Protein AF-A0A125WAG3-F1 (afdb_monomer_lite)

Secondary structure (DSSP, 8-state):
---HHHHTSHHHHTS-HHHHHHHHHHHHHS-TT---S-HHHHHHHHT--TT-

Radius of gyration: 11.21 Å; chains: 1; bounding box: 29×13×26 Å

Organism: NCBI:txid749495

pLDDT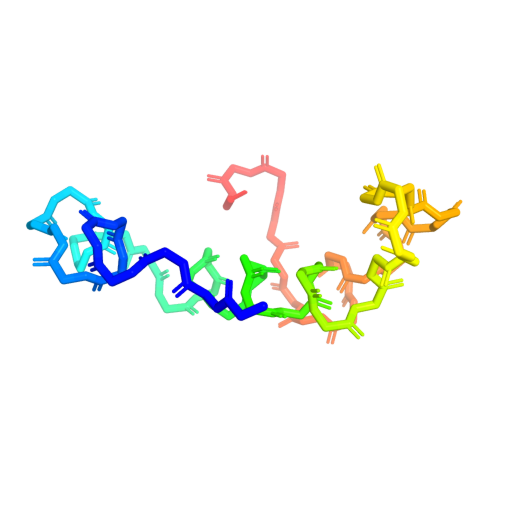: mean 93.39, std 4.76, range [73.19, 97.75]

Foldseek 3Di:
DDDCCQCVDPVLVPDPPLSVVLVVQQQVQADPVSDHPCSVVSSVVSPHDPVD

Sequence (52 aa):
MFAKTIIDSDAFLDMPLSTQSLYFHLSMRADDDGFINNPKKIQRMVGCGDDD

Structure (mmCIF, N/CA/C/O backbone):
data_AF-A0A125WAG3-F1
#
_entry.id   AF-A0A125WAG3-F1
#
loop_
_atom_site.group_PDB
_atom_site.id
_atom_site.type_symbol
_atom_site.label_atom_id
_atom_site.label_alt_id
_atom_site.label_comp_id
_atom_site.label_asym_id
_atom_site.label_entity_id
_atom_site.label_seq_id
_atom_site.pdbx_PDB_ins_code
_atom_site.Cartn_x
_atom_site.Cartn_y
_atom_site.Cartn_z
_atom_site.occupancy
_atom_site.B_iso_or_equiv
_atom_site.auth_seq_id
_atom_site.auth_comp_id
_atom_site.auth_asym_id
_atom_site.auth_atom_id
_atom_site.pdbx_PDB_model_num
ATOM 1 N N . MET A 1 1 ? 1.785 -0.949 -12.329 1.00 73.19 1 MET A N 1
ATOM 2 C CA . MET A 1 1 ? 0.393 -0.477 -12.111 1.00 73.19 1 MET A CA 1
ATOM 3 C C . MET A 1 1 ? -0.194 -1.285 -10.964 1.00 73.19 1 MET A C 1
ATOM 5 O O . MET A 1 1 ? 0.006 -2.490 -10.959 1.00 73.19 1 MET A O 1
ATOM 9 N N . PHE A 1 2 ? -0.846 -0.653 -9.987 1.00 86.50 2 PHE A N 1
ATOM 10 C CA . PHE A 1 2 ? -1.407 -1.362 -8.829 1.00 86.50 2 PHE A CA 1
ATOM 11 C C . PHE A 1 2 ? -2.534 -2.311 -9.237 1.00 86.50 2 PHE A C 1
ATOM 13 O O . PHE A 1 2 ? -3.368 -1.962 -10.078 1.00 86.50 2 PHE A O 1
ATOM 20 N N . ALA A 1 3 ? -2.573 -3.494 -8.627 1.00 91.12 3 ALA A N 1
ATOM 21 C CA . ALA A 1 3 ? -3.664 -4.433 -8.833 1.00 91.12 3 ALA A CA 1
ATOM 22 C C . ALA A 1 3 ? -4.920 -3.903 -8.130 1.00 91.12 3 ALA A C 1
ATOM 24 O O . ALA A 1 3 ? -5.021 -3.958 -6.907 1.00 91.12 3 ALA A O 1
ATOM 25 N N . LYS A 1 4 ? -5.884 -3.403 -8.914 1.00 92.62 4 LYS A N 1
ATOM 26 C CA . LYS A 1 4 ? -7.171 -2.896 -8.402 1.00 92.62 4 LYS A CA 1
ATOM 27 C C . LYS A 1 4 ? -7.904 -3.927 -7.549 1.00 92.62 4 LYS A C 1
ATOM 29 O O . LYS A 1 4 ? -8.426 -3.605 -6.499 1.00 92.62 4 LYS A O 1
ATOM 34 N N . THR A 1 5 ? -7.813 -5.197 -7.934 1.00 95.06 5 THR A N 1
ATOM 35 C CA . THR A 1 5 ? -8.371 -6.321 -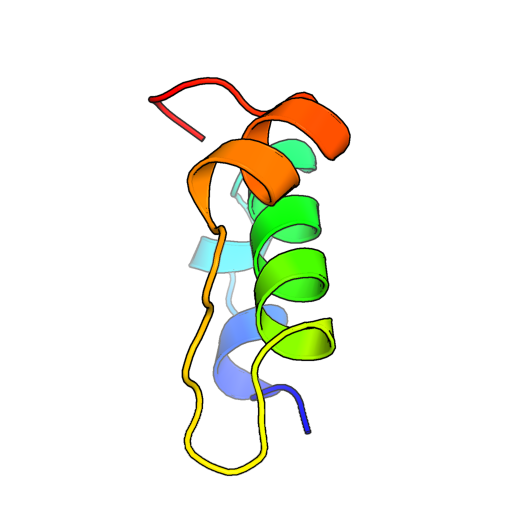7.173 1.00 95.06 5 THR A CA 1
ATOM 36 C C . THR A 1 5 ? -7.814 -6.452 -5.755 1.00 95.06 5 THR A C 1
ATOM 38 O O . THR A 1 5 ? -8.482 -7.039 -4.916 1.00 95.06 5 THR A O 1
ATOM 41 N N . ILE A 1 6 ? -6.598 -5.956 -5.492 1.00 94.56 6 ILE A N 1
ATOM 42 C CA . ILE A 1 6 ? -6.004 -5.945 -4.150 1.00 94.56 6 ILE A CA 1
ATOM 43 C C . ILE A 1 6 ? -6.456 -4.691 -3.407 1.00 94.56 6 ILE A C 1
ATOM 45 O O . ILE A 1 6 ? -7.019 -4.803 -2.323 1.00 94.56 6 ILE A O 1
ATOM 49 N N . ILE A 1 7 ? -6.246 -3.511 -3.999 1.00 96.31 7 ILE A N 1
ATOM 50 C CA . ILE A 1 7 ? -6.494 -2.235 -3.309 1.00 96.31 7 ILE A CA 1
ATOM 51 C C . ILE A 1 7 ? -7.981 -1.947 -3.061 1.00 96.31 7 ILE A C 1
ATOM 53 O O . ILE A 1 7 ? -8.294 -1.190 -2.152 1.00 96.31 7 ILE A O 1
ATOM 57 N N . ASP A 1 8 ? -8.874 -2.571 -3.832 1.00 96.56 8 ASP A N 1
ATOM 58 C CA . ASP A 1 8 ? -10.327 -2.460 -3.667 1.00 96.56 8 ASP A CA 1
ATOM 59 C C . ASP A 1 8 ? -10.911 -3.618 -2.831 1.00 96.56 8 ASP A C 1
ATOM 61 O O . ASP A 1 8 ? -12.127 -3.715 -2.682 1.00 96.56 8 ASP A O 1
ATOM 65 N N . SER A 1 9 ? -10.079 -4.536 -2.320 1.00 97.75 9 SER A N 1
ATOM 66 C CA . SER A 1 9 ? -10.561 -5.649 -1.494 1.00 97.75 9 SER A CA 1
ATOM 67 C C . SER A 1 9 ? -10.843 -5.205 -0.061 1.00 97.75 9 SER A C 1
ATOM 69 O O . SER A 1 9 ? -10.038 -4.486 0.531 1.00 97.75 9 SER A O 1
ATOM 71 N N . ASP A 1 10 ? -11.931 -5.710 0.527 1.00 97.69 10 ASP A N 1
ATOM 72 C CA . ASP A 1 10 ? -12.279 -5.451 1.932 1.00 97.69 10 ASP A CA 1
ATOM 73 C C . ASP A 1 10 ? -11.110 -5.795 2.866 1.00 97.69 10 ASP A C 1
ATOM 75 O O . ASP A 1 10 ? -10.743 -5.007 3.726 1.00 97.69 10 ASP A O 1
ATOM 79 N N . ALA A 1 11 ? -10.429 -6.918 2.607 1.00 97.06 11 ALA A N 1
ATOM 80 C CA . ALA A 1 11 ? -9.272 -7.343 3.388 1.00 97.06 11 ALA A CA 1
ATOM 81 C C . ALA A 1 11 ? -8.135 -6.311 3.404 1.00 97.06 11 ALA A C 1
ATOM 83 O O . ALA A 1 11 ? -7.468 -6.185 4.422 1.00 97.06 11 ALA A O 1
ATOM 84 N N . PHE A 1 12 ? -7.890 -5.598 2.299 1.00 96.31 12 PHE A N 1
ATOM 85 C CA . PHE A 1 12 ? -6.881 -4.538 2.241 1.00 96.31 12 PHE A CA 1
ATOM 86 C C . PHE A 1 12 ? -7.384 -3.238 2.873 1.00 96.31 12 PHE A C 1
ATOM 88 O O . PHE A 1 12 ? -6.627 -2.557 3.563 1.00 96.31 12 PHE A O 1
ATOM 95 N N . LEU A 1 13 ? -8.657 -2.899 2.662 1.00 96.62 13 LEU A N 1
ATOM 96 C CA . LEU A 1 13 ? -9.273 -1.696 3.223 1.00 96.62 13 LEU A CA 1
ATOM 97 C C . LEU A 1 13 ? -9.435 -1.771 4.749 1.00 96.62 13 LEU A C 1
ATOM 99 O O . LEU A 1 13 ? -9.369 -0.735 5.409 1.00 96.62 13 LEU A O 1
ATOM 103 N N . ASP A 1 14 ? -9.564 -2.978 5.301 1.00 97.06 14 ASP A N 1
ATOM 104 C CA . ASP A 1 14 ? -9.606 -3.253 6.740 1.00 97.06 14 ASP A CA 1
ATOM 105 C C . ASP A 1 14 ? -8.215 -3.208 7.408 1.00 97.06 14 ASP A C 1
ATOM 107 O O . ASP A 1 14 ? -8.117 -3.197 8.638 1.00 97.06 14 ASP A O 1
ATOM 111 N N . MET A 1 15 ? -7.123 -3.172 6.630 1.00 95.62 15 MET A N 1
ATOM 112 C CA . MET A 1 15 ? -5.764 -3.057 7.175 1.00 95.62 15 MET A CA 1
ATOM 113 C C . MET A 1 15 ? -5.489 -1.649 7.721 1.00 95.62 15 MET A C 1
ATOM 115 O O . MET A 1 15 ? -6.051 -0.666 7.222 1.00 95.62 15 MET A O 1
ATOM 119 N N . PRO A 1 16 ? -4.550 -1.506 8.675 1.00 95.62 16 PRO A N 1
ATOM 120 C CA . PRO A 1 16 ? -4.055 -0.204 9.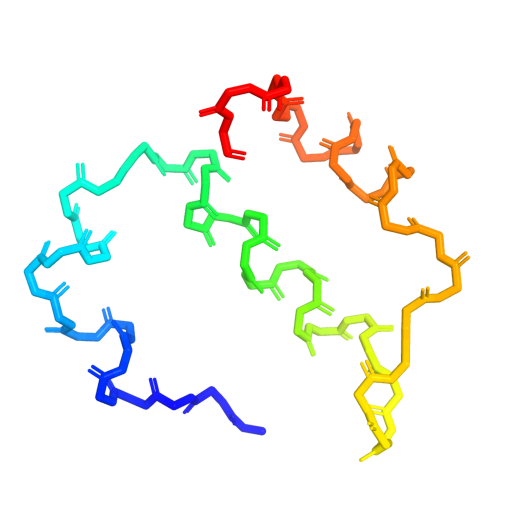101 1.00 95.62 16 PRO A CA 1
ATOM 121 C C . PRO A 1 16 ? -3.621 0.679 7.923 1.00 95.62 16 PRO A C 1
ATOM 123 O O . PRO A 1 16 ? -3.034 0.216 6.942 1.00 95.62 16 PRO A O 1
ATOM 126 N N . LEU A 1 1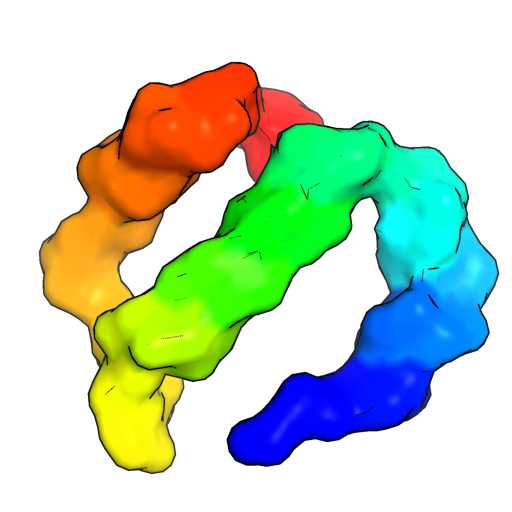7 ? -3.846 1.991 8.035 1.00 94.19 17 LEU A N 1
ATOM 127 C CA . LEU A 1 17 ? -3.417 2.948 7.006 1.00 94.19 17 LEU A CA 1
ATOM 128 C C . LEU A 1 17 ? -1.896 2.924 6.784 1.00 94.19 17 LEU A C 1
ATOM 130 O O . LEU A 1 17 ? -1.432 3.208 5.679 1.00 94.19 17 LEU A O 1
ATOM 134 N N . SER A 1 18 ? -1.125 2.574 7.814 1.00 94.75 18 SER A N 1
ATOM 135 C CA . SER A 1 18 ? 0.315 2.311 7.754 1.00 94.75 18 SER A CA 1
ATOM 136 C C . SER A 1 18 ? 0.630 1.138 6.824 1.00 94.75 18 SER A C 1
ATOM 138 O O . SER A 1 18 ? 1.386 1.329 5.873 1.00 94.75 18 SER A O 1
ATOM 140 N N . THR A 1 19 ? -0.003 -0.024 7.011 1.00 95.88 19 THR A N 1
ATOM 141 C CA . THR A 1 19 ? 0.096 -1.187 6.108 1.00 95.88 19 THR A CA 1
ATOM 142 C C . THR A 1 19 ? -0.273 -0.829 4.669 1.00 95.88 19 THR A C 1
ATOM 144 O O . THR A 1 19 ? 0.485 -1.113 3.735 1.00 95.88 19 THR A O 1
ATOM 147 N N . GLN A 1 20 ? -1.402 -0.139 4.467 1.00 96.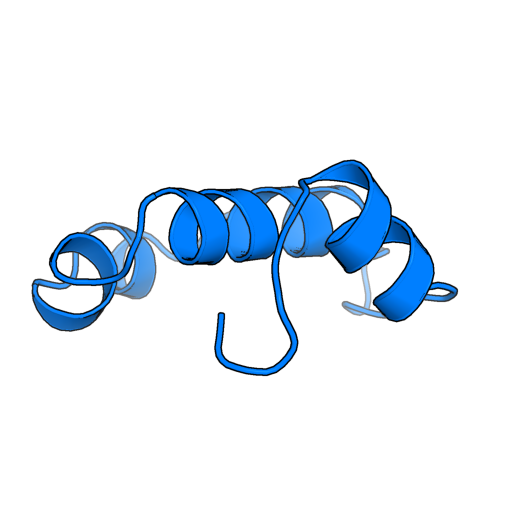44 20 GLN A N 1
ATOM 148 C CA . GLN A 1 20 ? -1.828 0.286 3.130 1.00 96.44 20 GLN A CA 1
ATOM 149 C C . GLN A 1 20 ? -0.779 1.206 2.489 1.00 96.44 20 GLN A C 1
ATOM 151 O O . GLN A 1 20 ? -0.370 1.004 1.344 1.00 96.44 20 GLN A O 1
ATOM 156 N N . SER A 1 21 ? -0.270 2.178 3.250 1.00 96.12 21 SER A N 1
ATOM 157 C CA . SER A 1 21 ? 0.798 3.079 2.806 1.00 96.12 21 SER A CA 1
ATOM 158 C C . SER A 1 21 ? 2.069 2.307 2.449 1.00 96.12 21 SER A C 1
ATOM 160 O O . SER A 1 21 ? 2.672 2.562 1.404 1.00 96.12 21 SER A O 1
ATOM 162 N N . LEU A 1 22 ? 2.464 1.324 3.262 1.00 95.94 22 LEU A N 1
ATOM 163 C CA . LEU A 1 22 ? 3.639 0.497 3.012 1.00 95.94 22 LEU A CA 1
ATOM 164 C C . LEU A 1 22 ? 3.533 -0.251 1.683 1.00 95.94 22 LEU A C 1
ATOM 166 O O . LEU A 1 22 ? 4.475 -0.203 0.890 1.00 95.94 22 LEU A O 1
ATOM 170 N N . TYR A 1 23 ? 2.380 -0.859 1.395 1.00 95.31 23 TYR A N 1
ATOM 171 C CA . TYR A 1 23 ? 2.119 -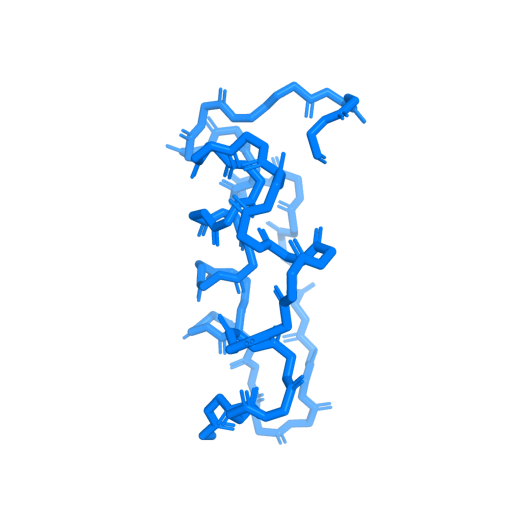1.526 0.117 1.00 95.31 23 TYR A CA 1
ATOM 172 C C . TYR A 1 23 ? 2.342 -0.586 -1.077 1.00 95.31 23 TYR A C 1
ATOM 174 O O . TYR A 1 23 ? 3.056 -0.933 -2.030 1.00 95.31 23 TYR A O 1
ATOM 182 N N . PHE A 1 24 ? 1.800 0.635 -1.011 1.00 95.25 24 PHE A N 1
ATOM 183 C CA . PHE A 1 24 ? 1.986 1.631 -2.067 1.00 95.25 24 PHE A CA 1
ATOM 184 C C . PHE A 1 24 ? 3.454 2.053 -2.199 1.00 95.25 24 PHE A C 1
ATOM 186 O O . PHE A 1 24 ? 3.994 2.108 -3.306 1.00 95.25 24 PHE A O 1
ATOM 193 N N . HIS A 1 25 ? 4.131 2.314 -1.081 1.00 95.56 25 HIS A N 1
ATOM 194 C CA . HIS A 1 25 ? 5.526 2.749 -1.067 1.00 95.56 25 HIS A CA 1
ATOM 195 C C . HIS A 1 25 ? 6.505 1.689 -1.578 1.00 95.56 25 HIS A C 1
ATOM 197 O O . HIS A 1 25 ? 7.471 2.060 -2.253 1.00 95.56 25 HIS A O 1
ATOM 203 N N . LEU A 1 26 ? 6.264 0.412 -1.267 1.00 94.81 26 LEU A N 1
ATOM 204 C CA . LEU A 1 26 ? 7.031 -0.726 -1.776 1.00 94.81 26 LEU A CA 1
ATOM 205 C C . LEU A 1 26 ? 6.833 -0.872 -3.284 1.00 94.81 26 LEU A C 1
ATOM 207 O O . LEU A 1 26 ? 7.809 -0.869 -4.026 1.00 94.81 26 LEU A O 1
ATOM 211 N N . SER A 1 27 ? 5.584 -0.884 -3.746 1.00 94.00 27 SER A N 1
ATOM 212 C CA . SER A 1 27 ? 5.252 -1.027 -5.169 1.00 94.00 27 SER A CA 1
ATOM 213 C C . SER A 1 27 ? 5.761 0.132 -6.038 1.00 94.00 27 SER A C 1
ATOM 215 O O . SER A 1 27 ? 6.083 -0.078 -7.199 1.00 94.00 27 SER A O 1
ATOM 217 N N . MET A 1 28 ? 5.846 1.358 -5.502 1.00 92.94 28 MET A N 1
ATOM 218 C CA . MET A 1 28 ? 6.433 2.509 -6.214 1.00 92.94 28 MET A CA 1
ATOM 219 C C . MET A 1 28 ? 7.965 2.472 -6.290 1.00 92.94 28 MET A C 1
ATOM 221 O O . MET A 1 28 ? 8.549 3.197 -7.090 1.00 92.94 28 MET A O 1
ATOM 225 N N . ARG A 1 29 ? 8.621 1.729 -5.392 1.00 93.19 29 ARG A N 1
ATOM 226 C CA . ARG A 1 29 ? 10.090 1.656 -5.282 1.00 93.19 29 ARG A CA 1
ATOM 227 C C . ARG A 1 29 ? 10.666 0.354 -5.821 1.00 93.19 29 ARG A C 1
ATOM 229 O O . ARG A 1 29 ? 11.888 0.243 -5.889 1.00 93.19 29 ARG A O 1
ATOM 236 N N . ALA A 1 30 ? 9.806 -0.608 -6.126 1.00 94.56 30 ALA A N 1
ATOM 237 C CA . ALA A 1 30 ? 10.178 -1.796 -6.859 1.00 94.56 30 ALA A CA 1
ATOM 238 C C . ALA A 1 30 ? 10.609 -1.408 -8.278 1.00 94.56 30 ALA A C 1
ATOM 240 O O . ALA A 1 30 ? 10.075 -0.455 -8.851 1.00 94.56 30 ALA A O 1
ATOM 241 N N . ASP A 1 31 ? 11.594 -2.117 -8.816 1.00 92.75 31 ASP A N 1
ATOM 242 C CA . ASP A 1 31 ? 11.940 -2.009 -10.232 1.00 92.75 31 ASP A CA 1
ATOM 243 C C . ASP A 1 31 ? 10.930 -2.760 -11.118 1.00 92.75 31 ASP A C 1
ATOM 245 O O . ASP A 1 31 ? 9.898 -3.248 -10.646 1.00 92.75 31 ASP A O 1
ATOM 249 N N . ASP A 1 32 ? 11.220 -2.834 -12.417 1.00 91.62 32 ASP A N 1
ATOM 250 C CA . ASP A 1 32 ? 10.331 -3.444 -13.409 1.00 91.62 32 ASP A CA 1
ATOM 251 C C . ASP A 1 32 ? 10.094 -4.949 -13.164 1.00 91.62 32 ASP A C 1
ATOM 253 O O . ASP A 1 32 ? 9.045 -5.469 -13.549 1.00 91.62 32 ASP A O 1
ATOM 257 N N . ASP A 1 33 ? 11.014 -5.625 -12.464 1.00 93.31 33 ASP A N 1
ATOM 258 C CA . ASP A 1 33 ? 10.918 -7.042 -12.089 1.00 93.31 33 ASP A CA 1
ATOM 259 C C . ASP A 1 33 ? 10.298 -7.246 -10.692 1.00 93.31 33 ASP A C 1
ATOM 261 O O . ASP A 1 33 ? 10.113 -8.378 -10.233 1.00 93.31 33 ASP A O 1
ATOM 265 N N . GLY A 1 34 ? 9.955 -6.161 -9.993 1.00 90.56 34 GLY A N 1
ATOM 266 C CA . GLY A 1 34 ? 9.392 -6.208 -8.648 1.00 90.56 34 GLY A CA 1
ATOM 267 C C . GLY A 1 34 ? 10.438 -6.292 -7.529 1.00 90.56 34 GLY A C 1
ATOM 268 O O . GLY A 1 34 ? 10.074 -6.529 -6.374 1.00 90.56 34 GLY A O 1
ATOM 269 N N . PHE A 1 35 ? 11.728 -6.110 -7.821 1.00 95.19 35 PHE A N 1
ATOM 270 C CA . PHE A 1 35 ? 12.786 -6.199 -6.819 1.00 95.19 35 PHE A CA 1
ATOM 271 C C . PHE A 1 35 ? 12.877 -4.927 -5.969 1.00 95.19 35 PHE A C 1
ATOM 273 O O . PHE A 1 35 ? 12.851 -3.797 -6.456 1.00 95.19 35 PHE A O 1
ATOM 280 N N . ILE A 1 36 ? 13.032 -5.119 -4.655 1.00 96.06 36 ILE A N 1
ATOM 281 C CA . ILE A 1 36 ? 13.157 -4.038 -3.675 1.00 96.06 36 ILE A CA 1
ATOM 282 C C . ILE A 1 36 ? 14.470 -4.210 -2.919 1.00 96.06 36 ILE A C 1
ATOM 284 O O . ILE A 1 36 ? 14.612 -5.082 -2.066 1.00 96.06 36 ILE A O 1
ATOM 288 N N . ASN A 1 37 ? 15.419 -3.313 -3.179 1.00 94.44 37 ASN A N 1
ATOM 289 C CA . ASN A 1 37 ? 16.758 -3.375 -2.588 1.00 94.44 37 ASN A CA 1
ATOM 290 C C . ASN A 1 37 ? 16.768 -3.103 -1.064 1.00 94.44 37 ASN A C 1
ATOM 292 O O . ASN A 1 37 ? 17.615 -3.607 -0.337 1.00 94.44 37 ASN A O 1
ATOM 296 N N . ASN A 1 38 ? 15.838 -2.283 -0.548 1.00 94.81 38 ASN A N 1
ATOM 297 C CA . ASN A 1 38 ? 15.859 -1.829 0.854 1.00 94.81 38 ASN A CA 1
ATOM 298 C C . ASN A 1 38 ? 14.468 -1.800 1.533 1.00 94.81 38 ASN A C 1
ATOM 300 O O . ASN A 1 38 ? 14.059 -0.744 2.031 1.00 94.81 38 ASN A O 1
ATOM 304 N N . PRO A 1 39 ? 13.736 -2.927 1.620 1.00 94.56 39 PRO A N 1
ATOM 305 C CA . PRO A 1 39 ? 12.354 -2.952 2.115 1.00 94.56 39 PRO A CA 1
ATOM 306 C C . PRO A 1 39 ? 12.236 -2.463 3.568 1.00 94.56 39 PRO A C 1
ATOM 308 O O . PRO A 1 39 ? 11.436 -1.579 3.859 1.00 94.56 39 PRO A O 1
ATOM 311 N N . LYS A 1 40 ? 13.137 -2.898 4.462 1.00 95.25 40 LYS A N 1
ATOM 312 C CA . LYS A 1 40 ? 13.169 -2.457 5.874 1.00 95.25 40 LYS A CA 1
ATOM 313 C C . LYS A 1 40 ? 13.458 -0.965 6.060 1.00 95.25 40 LYS A C 1
ATOM 315 O O . LYS A 1 40 ? 13.176 -0.390 7.110 1.00 95.25 40 LYS A O 1
ATOM 320 N N . LYS A 1 41 ? 14.116 -0.320 5.091 1.00 95.56 41 LYS A N 1
ATOM 321 C CA . LYS A 1 41 ? 14.327 1.136 5.126 1.00 95.56 41 LYS A CA 1
ATOM 322 C C . LYS A 1 41 ? 13.038 1.864 4.755 1.00 95.56 41 LYS A C 1
ATOM 324 O O . LYS A 1 41 ? 12.741 2.892 5.350 1.00 95.56 41 LYS A O 1
ATOM 329 N N . ILE A 1 42 ? 12.291 1.328 3.792 1.00 95.56 42 ILE A N 1
ATOM 330 C CA . ILE A 1 42 ? 11.009 1.877 3.343 1.00 95.56 42 ILE A CA 1
ATOM 331 C C . ILE A 1 42 ? 9.970 1.747 4.460 1.00 95.56 42 ILE A C 1
ATOM 333 O O . ILE A 1 42 ? 9.366 2.748 4.817 1.00 95.56 42 ILE A O 1
ATOM 337 N N . GLN A 1 43 ? 9.862 0.575 5.088 1.00 95.31 43 GLN A N 1
ATOM 338 C CA . GLN A 1 43 ? 9.009 0.332 6.260 1.00 95.31 43 GLN A CA 1
ATOM 339 C C . GLN A 1 43 ? 9.234 1.374 7.369 1.00 95.31 43 GLN A C 1
ATOM 341 O O . GLN A 1 43 ? 8.308 2.080 7.762 1.00 95.31 43 GLN A O 1
ATOM 346 N N . ARG A 1 44 ? 10.496 1.580 7.778 1.00 94.88 44 ARG A N 1
ATOM 347 C CA . ARG A 1 44 ? 10.865 2.608 8.770 1.00 94.88 44 ARG A CA 1
ATOM 348 C C . ARG A 1 44 ? 10.567 4.040 8.320 1.00 94.88 44 ARG A C 1
ATOM 350 O O . ARG A 1 44 ? 10.237 4.872 9.153 1.00 94.88 44 ARG A O 1
ATOM 357 N N . MET A 1 45 ? 10.705 4.342 7.028 1.00 94.50 45 MET A N 1
ATOM 358 C CA . MET A 1 45 ? 10.411 5.668 6.468 1.00 94.50 45 MET A CA 1
ATOM 359 C C . MET A 1 45 ? 8.910 5.983 6.492 1.00 94.50 45 MET A C 1
ATOM 361 O O . MET A 1 45 ? 8.548 7.135 6.705 1.00 94.50 45 MET A O 1
ATOM 365 N N . VAL A 1 46 ? 8.061 4.977 6.267 1.00 94.06 46 VAL A N 1
ATOM 366 C CA . VAL A 1 46 ? 6.594 5.101 6.332 1.00 94.06 46 VAL A CA 1
ATOM 367 C C . VAL A 1 46 ? 6.097 5.116 7.786 1.00 94.06 46 VAL A C 1
ATOM 369 O O . VAL A 1 46 ? 5.012 5.618 8.054 1.00 94.06 46 VAL A O 1
ATOM 372 N N . GLY A 1 47 ? 6.917 4.649 8.734 1.00 92.88 47 GLY A N 1
ATOM 373 C CA . GLY A 1 47 ? 6.576 4.591 10.157 1.00 92.88 47 GLY A CA 1
ATOM 374 C C . GLY A 1 47 ? 5.843 3.309 10.557 1.00 92.88 47 GLY A C 1
ATOM 375 O O . GLY A 1 47 ? 5.183 3.298 11.589 1.00 92.88 47 GLY A O 1
ATOM 376 N N . CYS A 1 48 ? 5.961 2.252 9.751 1.00 93.50 48 CYS A N 1
ATOM 377 C CA . CYS A 1 48 ? 5.354 0.949 10.010 1.00 93.50 48 CYS A CA 1
ATOM 378 C C . CYS A 1 48 ? 6.158 0.145 11.037 1.00 93.50 48 CYS A C 1
ATOM 380 O O . CYS A 1 48 ? 7.397 0.143 11.001 1.00 93.50 48 CYS A O 1
ATOM 382 N N . GLY A 1 49 ? 5.447 -0.550 11.923 1.00 89.69 49 GLY A N 1
ATOM 383 C CA . GLY A 1 49 ? 5.999 -1.568 12.814 1.00 89.69 49 GLY A CA 1
ATOM 384 C C . GLY A 1 49 ? 6.258 -2.890 12.090 1.00 89.69 49 GLY A C 1
ATOM 385 O O . GLY A 1 49 ? 6.051 -2.998 10.885 1.00 89.69 49 GLY A O 1
ATOM 386 N N . ASP A 1 50 ? 6.735 -3.898 12.822 1.00 85.12 50 ASP A N 1
ATOM 387 C CA . ASP A 1 50 ? 6.952 -5.249 12.272 1.00 85.12 50 ASP A CA 1
ATOM 388 C C . ASP A 1 50 ? 5.641 -6.029 12.052 1.00 85.12 50 ASP A C 1
ATOM 390 O O . ASP A 1 50 ? 5.635 -6.983 11.279 1.00 85.12 50 ASP A O 1
ATOM 394 N N . ASP A 1 51 ? 4.553 -5.603 12.703 1.00 81.38 51 ASP A N 1
ATOM 395 C CA . ASP A 1 51 ? 3.215 -6.203 12.598 1.00 81.38 51 ASP A CA 1
ATOM 396 C C . ASP A 1 51 ? 2.303 -5.487 11.577 1.00 81.38 51 ASP A C 1
ATOM 398 O O . ASP A 1 51 ? 1.142 -5.867 11.421 1.00 81.38 51 ASP A O 1
ATOM 402 N N . ASP A 1 52 ? 2.816 -4.440 10.917 1.00 76.62 52 ASP A N 1
ATOM 403 C CA . ASP A 1 52 ? 2.151 -3.741 9.806 1.00 76.62 52 ASP A CA 1
ATOM 404 C C . ASP A 1 52 ? 2.385 -4.435 8.458 1.00 76.62 52 ASP A C 1
ATOM 406 O O . ASP A 1 52 ? 3.513 -4.912 8.186 1.00 76.62 52 ASP A O 1
#